Protein AF-A0A965LGC6-F1 (afdb_monomer_lite)

Sequence (140 aa):
MSWRLIFFRSAFWIVAVWPWALSAQDPSAADPKPAPGSPGATRAAVMEIFADQDFRKRALENFNIHSDLEPKLPATEKEAFTKIADLAATDVVRAYFELKAKTTADSSAVFDFTLGSIAYQLNRPNEAAKYLESATRKFP

Foldseek 3Di:
DDDDDDDDDDDDDDDDDDDDDDPPVPPPPPPDPDDPPPPPQDPVNNVVQVVDPVSVVVVVCVVPVCPVLDWDQDPVCVVVVVVLVVCCVPPLPVSLVSLVVVDDLPHALVSLQVNLVSCVVVVNNVSNVVSNVSSVVRRD

Secondary structure (DSSP, 8-state):
--------------------S-----GGGS-PPPPTTSTT--HHHHHHHHH-HHHHHHHHHHHHHGGGGS----HHHHHHHHHHHHHHTT-HHHHHHHHHHH--TTS-HHHHHHHHHHHHHTT-HHHHHHHHHHHHHH--

Structure (mmCIF, N/CA/C/O backbone):
data_AF-A0A965LGC6-F1
#
_entry.id   AF-A0A965LGC6-F1
#
loop_
_atom_site.group_PDB
_atom_site.id
_atom_site.type_symbol
_atom_site.label_atom_id
_atom_site.label_alt_id
_atom_site.label_comp_id
_atom_site.label_asym_id
_atom_site.label_entity_id
_atom_site.label_seq_id
_atom_site.pdbx_PDB_ins_code
_atom_site.Cartn_x
_atom_site.Cartn_y
_atom_site.Cartn_z
_atom_site.occupancy
_atom_site.B_iso_or_equiv
_atom_site.auth_seq_id
_atom_site.auth_comp_id
_atom_site.auth_asym_id
_atom_site.auth_atom_id
_atom_site.pdbx_PDB_model_num
ATOM 1 N N . MET A 1 1 ? 65.263 -37.786 -2.601 1.00 39.38 1 MET A N 1
ATOM 2 C CA . MET A 1 1 ? 64.200 -38.730 -2.200 1.00 39.38 1 MET A CA 1
ATOM 3 C C . MET A 1 1 ? 63.819 -39.568 -3.407 1.00 39.38 1 MET A C 1
ATOM 5 O O . MET A 1 1 ? 63.335 -39.031 -4.392 1.00 39.38 1 MET A O 1
ATOM 9 N N . SER A 1 2 ? 64.173 -40.848 -3.359 1.00 37.00 2 SER A N 1
ATOM 10 C CA . SER A 1 2 ? 63.837 -41.902 -4.327 1.00 37.00 2 SER A CA 1
ATOM 11 C C . SER A 1 2 ? 62.552 -42.597 -3.796 1.00 37.00 2 SER A C 1
ATOM 13 O O . SER A 1 2 ? 62.274 -42.455 -2.612 1.00 37.00 2 SER A O 1
ATOM 15 N N . TRP A 1 3 ? 61.636 -43.245 -4.524 1.00 26.66 3 TRP A N 1
ATOM 16 C CA . TRP A 1 3 ? 61.699 -44.144 -5.674 1.00 26.66 3 TRP A CA 1
ATOM 17 C C . TRP A 1 3 ? 60.311 -44.320 -6.332 1.00 26.66 3 TRP A C 1
ATOM 19 O O . TRP A 1 3 ? 59.286 -43.868 -5.832 1.00 26.66 3 TRP A O 1
ATOM 29 N N . ARG A 1 4 ? 60.351 -45.016 -7.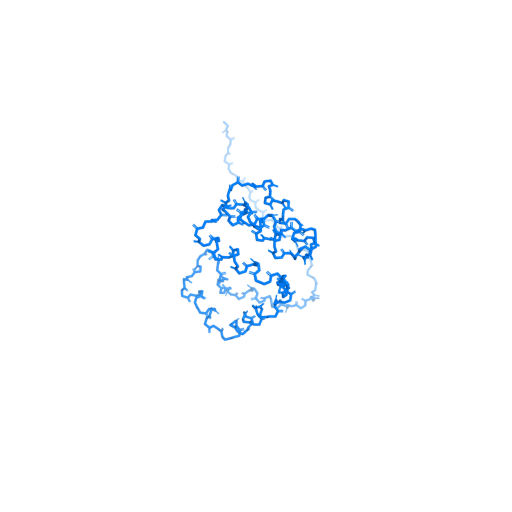471 1.00 34.09 4 ARG A N 1
ATOM 30 C CA . ARG A 1 4 ? 59.286 -45.454 -8.379 1.00 34.09 4 ARG A CA 1
ATOM 31 C C . ARG A 1 4 ? 58.245 -46.402 -7.753 1.00 34.09 4 ARG A C 1
ATOM 33 O O . ARG A 1 4 ? 58.542 -47.130 -6.812 1.00 34.09 4 ARG A O 1
ATOM 40 N N . LEU A 1 5 ? 57.078 -46.437 -8.409 1.00 37.25 5 LEU A N 1
ATOM 41 C CA . LEU A 1 5 ? 56.076 -47.515 -8.428 1.00 37.25 5 LEU A CA 1
ATOM 42 C C . LEU A 1 5 ? 56.690 -48.928 -8.433 1.00 37.25 5 LEU A C 1
ATOM 44 O O . LEU A 1 5 ? 57.691 -49.144 -9.115 1.00 37.25 5 LEU A O 1
ATOM 48 N N . ILE A 1 6 ? 55.989 -49.882 -7.804 1.00 34.84 6 ILE A N 1
ATOM 49 C CA . ILE A 1 6 ? 55.411 -5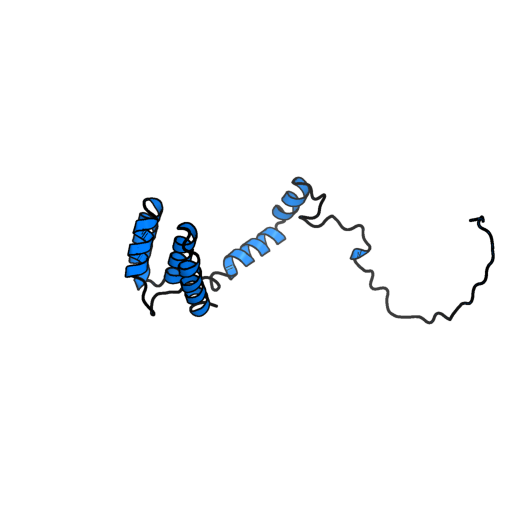1.131 -8.370 1.00 34.84 6 ILE A CA 1
ATOM 50 C C . ILE A 1 6 ? 54.926 -52.011 -7.196 1.00 34.84 6 ILE A C 1
ATOM 52 O O . ILE A 1 6 ? 55.615 -52.083 -6.190 1.00 34.84 6 ILE A O 1
ATOM 56 N N . PHE A 1 7 ? 53.748 -52.641 -7.324 1.00 30.70 7 PHE A N 1
ATOM 57 C CA . PHE A 1 7 ? 53.399 -54.056 -7.026 1.00 30.70 7 PHE A CA 1
ATOM 58 C C . PHE A 1 7 ? 51.858 -54.149 -6.871 1.00 30.70 7 PHE A C 1
ATOM 60 O O . PHE A 1 7 ? 51.291 -53.470 -6.030 1.00 30.70 7 PHE A O 1
ATOM 67 N N . PHE A 1 8 ? 51.085 -54.701 -7.815 1.00 28.06 8 PHE A N 1
ATOM 68 C CA . PHE A 1 8 ? 50.857 -56.109 -8.196 1.00 28.06 8 PHE A CA 1
ATOM 69 C C . PHE A 1 8 ? 49.872 -56.866 -7.271 1.00 28.06 8 PHE A C 1
ATOM 71 O O . PHE A 1 8 ? 50.107 -56.984 -6.076 1.00 28.06 8 PHE A O 1
ATOM 78 N N . ARG A 1 9 ? 48.865 -57.481 -7.923 1.00 34.34 9 ARG A N 1
ATOM 79 C CA . ARG A 1 9 ? 48.067 -58.679 -7.561 1.00 34.34 9 ARG A CA 1
ATOM 80 C C . ARG A 1 9 ? 46.801 -58.594 -6.685 1.00 34.34 9 ARG A C 1
ATOM 82 O O . ARG A 1 9 ? 46.853 -58.461 -5.475 1.00 34.34 9 ARG A O 1
ATOM 89 N N . SER A 1 10 ? 45.680 -58.859 -7.367 1.00 32.56 10 SER A N 1
ATOM 90 C CA . SER A 1 10 ? 44.743 -59.986 -7.167 1.00 32.56 10 SER A CA 1
ATOM 91 C C . SER A 1 10 ? 44.397 -60.442 -5.743 1.00 32.56 10 SER A C 1
ATOM 93 O O . SER A 1 10 ? 45.228 -61.057 -5.088 1.00 32.56 10 SER A O 1
ATOM 95 N N . ALA A 1 11 ? 43.111 -60.373 -5.381 1.00 35.44 11 ALA A N 1
ATOM 96 C CA . ALA A 1 11 ? 42.239 -61.552 -5.249 1.00 35.44 11 ALA A CA 1
ATOM 97 C C . ALA A 1 11 ? 40.836 -61.149 -4.760 1.00 35.44 11 ALA A C 1
ATOM 99 O O . ALA A 1 11 ? 40.675 -60.437 -3.774 1.00 35.44 11 ALA A O 1
ATOM 100 N N . PHE A 1 12 ? 39.834 -61.650 -5.478 1.00 33.62 12 PHE A N 1
ATOM 101 C CA . PHE A 1 12 ? 38.428 -61.707 -5.099 1.00 33.62 12 PHE A CA 1
ATOM 102 C C . PHE A 1 12 ? 38.234 -62.412 -3.750 1.00 33.62 12 PHE A C 1
ATOM 104 O O . PHE A 1 12 ? 38.767 -63.503 -3.569 1.00 33.62 12 PHE A O 1
ATOM 111 N N . TRP A 1 13 ? 37.349 -61.878 -2.906 1.00 32.97 13 TRP A N 1
ATOM 112 C CA . TRP A 1 13 ? 36.411 -62.705 -2.146 1.00 32.97 13 TRP A CA 1
ATOM 113 C C . TRP A 1 13 ? 35.015 -62.085 -2.195 1.00 32.97 13 TRP A C 1
ATOM 115 O O . TRP A 1 13 ? 34.793 -60.929 -1.849 1.00 32.97 13 TRP A O 1
ATOM 125 N N . ILE A 1 14 ? 34.105 -62.908 -2.705 1.00 36.38 14 ILE A N 1
ATOM 126 C CA . ILE A 1 14 ? 32.664 -62.725 -2.824 1.00 36.38 14 ILE A CA 1
ATOM 127 C C . ILE A 1 14 ? 32.052 -62.830 -1.424 1.00 36.38 14 ILE A C 1
ATOM 129 O O . ILE A 1 14 ? 32.322 -63.803 -0.721 1.00 36.38 14 ILE A O 1
ATOM 133 N N . VAL A 1 15 ? 31.162 -61.904 -1.062 1.00 41.03 15 VAL A N 1
ATOM 134 C CA . VAL A 1 15 ? 30.086 -62.205 -0.111 1.00 41.03 15 VAL A CA 1
ATOM 135 C C . VAL A 1 15 ? 28.765 -62.160 -0.866 1.00 41.03 15 VAL A C 1
ATOM 137 O O . VAL A 1 15 ? 28.390 -61.157 -1.466 1.00 41.03 15 VAL A O 1
ATOM 140 N N . ALA A 1 16 ? 28.158 -63.341 -0.857 1.00 40.19 16 ALA A N 1
ATOM 141 C CA . ALA A 1 16 ? 26.828 -63.758 -1.252 1.00 40.19 16 ALA A CA 1
ATOM 142 C C . ALA A 1 16 ? 25.789 -62.671 -1.579 1.00 40.19 16 ALA A C 1
ATOM 144 O O . ALA A 1 16 ? 25.386 -61.860 -0.750 1.00 40.19 16 ALA A O 1
ATOM 145 N N . VAL A 1 17 ? 25.263 -62.814 -2.793 1.00 46.66 17 VAL A N 1
ATOM 146 C CA . VAL A 1 17 ? 23.924 -62.410 -3.219 1.00 46.66 17 VAL A CA 1
ATOM 147 C C . VAL A 1 17 ? 22.885 -63.175 -2.398 1.00 46.66 17 VAL A C 1
ATOM 149 O O . VAL A 1 17 ? 22.977 -64.398 -2.314 1.00 46.66 17 VAL A O 1
ATOM 152 N N . TRP A 1 18 ? 21.837 -62.500 -1.926 1.00 38.09 18 TRP A N 1
ATOM 153 C CA . TRP A 1 18 ? 20.491 -63.062 -2.037 1.00 38.09 18 TRP A CA 1
ATOM 154 C C . TRP A 1 18 ? 19.432 -61.976 -2.259 1.00 38.09 18 TRP A C 1
ATOM 156 O O . TRP A 1 18 ? 19.641 -60.828 -1.872 1.00 38.09 18 TRP A O 1
ATOM 166 N N . PRO A 1 19 ? 18.368 -62.306 -3.011 1.00 50.88 19 PRO A N 1
ATOM 167 C CA . PRO A 1 19 ? 17.752 -61.393 -3.954 1.00 50.88 19 PRO A CA 1
ATOM 168 C C . PRO A 1 19 ? 16.302 -61.069 -3.553 1.00 50.88 19 PRO A C 1
ATOM 170 O O . PRO A 1 19 ? 15.763 -61.641 -2.613 1.00 50.88 19 PRO A O 1
ATOM 173 N N . TRP A 1 20 ? 15.673 -60.205 -4.352 1.00 40.84 20 TRP A N 1
ATOM 174 C CA . TRP A 1 20 ? 14.265 -59.782 -4.313 1.00 40.84 20 TRP A CA 1
ATOM 175 C C . TRP A 1 20 ? 13.978 -58.561 -3.436 1.00 40.84 20 TRP A C 1
ATOM 177 O O . TRP A 1 20 ? 13.396 -58.637 -2.362 1.00 40.84 20 TRP A O 1
ATOM 187 N N . ALA A 1 21 ? 14.229 -57.393 -4.016 1.00 42.66 21 ALA A N 1
ATOM 188 C CA . ALA A 1 21 ? 13.168 -56.403 -4.106 1.00 42.66 21 ALA A CA 1
ATOM 189 C C . ALA A 1 21 ? 13.121 -55.928 -5.559 1.00 42.66 21 ALA A C 1
ATOM 191 O O . ALA A 1 21 ? 14.162 -55.743 -6.189 1.00 42.66 21 ALA A O 1
ATOM 192 N N . LEU A 1 22 ? 11.902 -55.861 -6.086 1.00 47.00 22 LEU A N 1
ATOM 193 C CA . LEU A 1 22 ? 11.523 -55.420 -7.420 1.00 47.00 22 LEU A CA 1
ATOM 194 C C . LEU A 1 22 ? 12.482 -54.369 -7.993 1.00 47.00 22 LEU A C 1
ATOM 196 O O . LEU A 1 22 ? 12.740 -53.346 -7.361 1.00 47.00 22 LEU A O 1
ATOM 200 N N . SER A 1 23 ? 12.905 -54.574 -9.241 1.00 48.88 23 SER A N 1
ATOM 201 C CA . SER A 1 23 ? 13.278 -53.452 -10.094 1.00 48.88 23 SER A CA 1
ATOM 202 C C . SER A 1 23 ? 12.032 -52.578 -10.249 1.00 48.88 23 SER A C 1
ATOM 204 O O . SER A 1 23 ? 11.197 -52.800 -11.121 1.00 48.88 23 SER A O 1
ATOM 206 N N . ALA A 1 24 ? 11.875 -51.599 -9.361 1.00 50.19 24 ALA A N 1
ATOM 207 C CA . ALA A 1 24 ? 11.292 -50.346 -9.780 1.00 50.19 24 ALA A CA 1
ATOM 208 C C . ALA A 1 24 ? 12.268 -49.827 -10.835 1.00 50.19 24 ALA A C 1
ATOM 210 O O . ALA A 1 24 ? 13.397 -49.458 -10.513 1.00 50.19 24 ALA A O 1
ATOM 211 N N . GLN A 1 25 ? 11.892 -49.928 -12.107 1.00 47.50 25 GLN A N 1
ATOM 212 C CA . GLN A 1 25 ? 12.543 -49.141 -13.139 1.00 47.50 25 GLN A CA 1
ATOM 213 C C . GLN A 1 25 ? 12.450 -47.693 -12.678 1.00 47.50 25 GLN A C 1
ATOM 215 O O . GLN A 1 25 ? 11.364 -47.119 -12.663 1.00 47.50 25 GLN A O 1
ATOM 220 N N . ASP A 1 26 ? 13.572 -47.154 -12.212 1.00 45.53 26 ASP A N 1
ATOM 221 C CA . ASP A 1 26 ? 13.697 -45.743 -11.910 1.00 45.53 26 ASP A CA 1
ATOM 222 C C . ASP A 1 26 ? 13.461 -45.001 -13.234 1.00 45.53 26 ASP A C 1
ATOM 224 O O . ASP A 1 26 ? 14.258 -45.164 -14.165 1.00 45.53 26 ASP A O 1
ATOM 228 N N . PRO A 1 27 ? 12.366 -44.235 -13.387 1.00 52.22 27 PRO A N 1
ATOM 229 C CA . PRO A 1 27 ? 12.128 -43.475 -14.609 1.00 52.22 27 PRO A CA 1
ATOM 230 C C . PRO A 1 27 ? 13.222 -42.418 -14.850 1.00 52.22 27 PRO A C 1
ATOM 232 O O . PRO A 1 27 ? 13.307 -41.889 -15.954 1.00 52.22 27 PRO A O 1
ATOM 235 N N . SER A 1 28 ? 14.089 -42.155 -13.860 1.00 50.84 28 SER A N 1
ATOM 236 C CA . SER A 1 28 ? 15.307 -41.346 -13.985 1.00 50.84 28 SER A CA 1
ATOM 237 C C . SER A 1 28 ? 16.413 -42.009 -14.827 1.00 50.84 28 SER A C 1
ATOM 239 O O . SER A 1 28 ? 17.337 -41.335 -15.273 1.00 50.84 28 SER A O 1
ATOM 241 N N . ALA A 1 29 ? 16.340 -43.325 -15.070 1.00 45.91 29 ALA A N 1
ATOM 242 C CA . ALA A 1 29 ? 17.315 -44.052 -15.890 1.00 45.91 29 ALA A CA 1
ATOM 243 C C . ALA A 1 29 ? 17.081 -43.910 -17.408 1.00 45.91 29 ALA A C 1
ATOM 245 O O . ALA A 1 29 ? 17.912 -44.358 -18.199 1.00 45.91 29 ALA A O 1
ATOM 246 N N . ALA A 1 30 ? 15.965 -43.307 -17.830 1.00 57.59 30 ALA A N 1
ATOM 247 C CA . ALA A 1 30 ? 15.808 -42.823 -19.197 1.00 57.59 30 ALA A CA 1
ATOM 248 C C . ALA A 1 30 ? 16.523 -41.473 -19.315 1.00 57.59 30 ALA A C 1
ATOM 250 O O . ALA A 1 30 ? 16.328 -40.636 -18.438 1.00 57.59 30 ALA A O 1
ATOM 251 N N . ASP A 1 31 ? 17.319 -41.263 -20.376 1.00 50.72 31 ASP A N 1
ATOM 252 C CA . ASP A 1 31 ? 18.017 -39.994 -20.644 1.00 50.72 31 ASP A CA 1
ATOM 253 C C . ASP A 1 31 ? 17.082 -38.805 -20.353 1.00 50.72 31 ASP A C 1
ATOM 255 O O . ASP A 1 31 ? 16.116 -38.585 -21.097 1.00 50.72 31 ASP A O 1
ATOM 259 N N . PRO A 1 32 ? 17.290 -38.059 -19.251 1.00 54.84 32 PRO A N 1
ATOM 260 C CA . PRO A 1 32 ? 16.307 -37.085 -18.827 1.00 54.84 32 PRO A CA 1
ATOM 261 C C . PRO A 1 32 ? 16.331 -35.924 -19.817 1.00 54.84 32 PRO A C 1
ATOM 263 O O . PRO A 1 32 ? 17.354 -35.256 -19.989 1.00 54.84 32 PRO A O 1
ATOM 266 N N . LYS A 1 33 ? 15.185 -35.653 -20.462 1.00 59.12 33 LYS A N 1
ATOM 267 C CA . LYS A 1 33 ? 14.965 -34.378 -21.162 1.00 59.12 33 LYS A CA 1
ATOM 268 C C . LYS A 1 33 ? 15.340 -33.268 -20.166 1.00 59.12 33 LYS A C 1
ATOM 270 O O . LYS A 1 33 ? 14.793 -33.278 -19.059 1.00 59.12 33 LYS A O 1
ATOM 275 N N . PRO A 1 34 ? 16.270 -32.351 -20.505 1.00 57.28 34 PRO A N 1
ATOM 276 C CA . PRO A 1 34 ? 16.738 -31.344 -19.564 1.00 57.28 34 PRO A CA 1
ATOM 277 C C . PRO A 1 34 ? 15.553 -30.595 -18.970 1.00 57.28 34 PRO A C 1
ATOM 279 O O . PRO A 1 34 ? 14.667 -30.150 -19.708 1.00 57.28 34 PRO A O 1
ATOM 282 N N . ALA A 1 35 ? 15.529 -30.467 -17.644 1.00 58.84 35 ALA A N 1
ATOM 283 C CA . ALA A 1 35 ? 14.473 -29.723 -16.986 1.00 58.84 35 ALA A CA 1
ATOM 284 C C . ALA A 1 35 ? 14.495 -28.262 -17.482 1.00 58.84 35 ALA A C 1
ATOM 286 O O . ALA A 1 35 ? 15.575 -27.680 -17.662 1.00 58.84 35 ALA A O 1
ATOM 287 N N . PRO A 1 36 ? 13.327 -27.642 -17.723 1.00 58.22 36 PRO A N 1
ATOM 288 C CA . PRO A 1 36 ? 13.267 -26.212 -18.010 1.00 58.22 36 PRO A CA 1
ATOM 2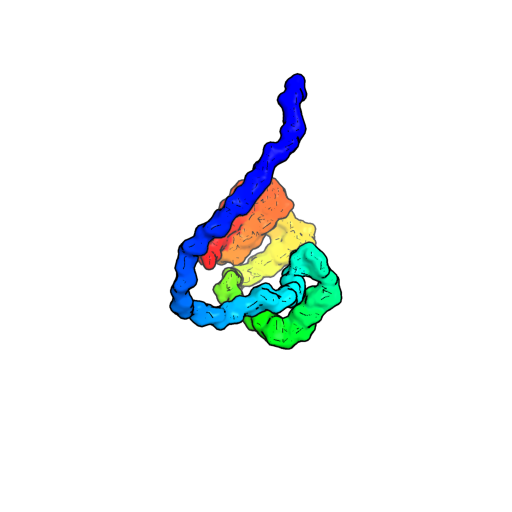89 C C . PRO A 1 36 ? 13.995 -25.415 -16.922 1.00 58.22 36 PRO A C 1
ATOM 291 O O . PRO A 1 36 ? 13.643 -25.489 -15.748 1.00 58.22 36 PRO A O 1
ATOM 294 N N . GLY A 1 37 ? 15.022 -24.659 -17.325 1.00 62.09 37 GLY A N 1
ATOM 295 C CA . GLY A 1 37 ? 15.847 -23.844 -16.427 1.00 62.09 37 GLY A CA 1
ATOM 296 C C . GLY A 1 37 ? 17.202 -24.447 -16.032 1.00 62.09 37 GLY A C 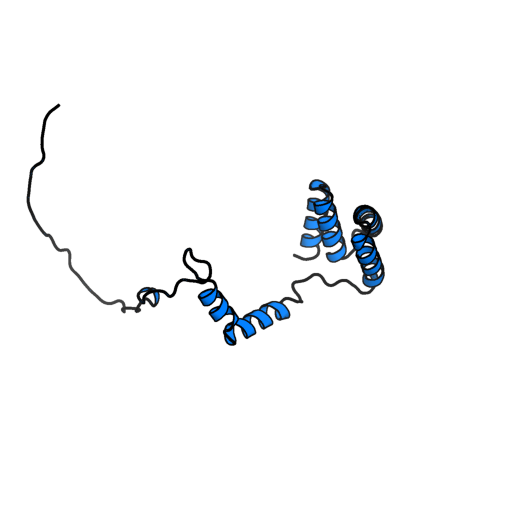1
ATOM 297 O O . GLY A 1 37 ? 17.988 -23.759 -15.386 1.00 62.09 37 GLY A O 1
ATOM 298 N N . SER A 1 38 ? 17.532 -25.679 -16.436 1.00 60.94 38 SER A N 1
ATOM 299 C CA . SER A 1 38 ? 18.892 -26.213 -16.269 1.00 60.94 38 SER A CA 1
ATOM 300 C C . SER A 1 38 ? 19.901 -25.506 -17.190 1.00 60.94 38 SER A C 1
ATOM 302 O O . SER A 1 38 ? 19.524 -25.069 -18.285 1.00 60.94 38 SER A O 1
ATOM 304 N N . PRO A 1 39 ? 21.195 -25.429 -16.814 1.00 57.81 39 PRO A N 1
ATOM 305 C CA . PRO A 1 39 ? 22.251 -25.021 -17.737 1.00 57.81 39 PRO A CA 1
ATOM 306 C C . PRO A 1 39 ? 22.189 -25.892 -19.004 1.00 57.81 39 PRO A C 1
ATOM 308 O O . PRO A 1 39 ? 22.427 -27.094 -18.939 1.00 57.81 39 PRO A O 1
ATOM 311 N N . GLY A 1 40 ? 21.795 -25.302 -20.139 1.00 65.38 40 GLY A N 1
ATOM 312 C CA . GLY A 1 40 ? 21.579 -26.014 -21.409 1.00 65.38 40 GLY A CA 1
ATOM 313 C C . GLY A 1 40 ? 20.135 -26.030 -21.934 1.00 65.38 40 GLY A C 1
ATOM 314 O O . GLY A 1 40 ? 19.920 -26.442 -23.073 1.00 65.38 40 GLY A O 1
ATOM 315 N N . ALA A 1 41 ? 19.143 -25.547 -21.177 1.00 71.81 41 ALA A N 1
ATOM 316 C CA . ALA A 1 41 ? 17.784 -25.385 -21.692 1.00 71.81 41 ALA A CA 1
ATOM 317 C C . ALA A 1 41 ? 17.740 -24.288 -22.772 1.00 71.81 41 ALA A C 1
ATOM 319 O O . ALA A 1 41 ? 18.033 -23.118 -22.515 1.00 71.81 41 ALA A O 1
ATOM 320 N N . THR A 1 42 ? 17.366 -24.654 -23.998 1.00 81.81 42 THR A N 1
ATOM 321 C CA . THR A 1 42 ? 17.196 -23.680 -25.081 1.00 81.81 42 THR A CA 1
ATOM 322 C C . THR A 1 42 ? 15.871 -22.940 -24.924 1.00 81.81 42 THR A C 1
ATOM 324 O O . THR A 1 42 ? 14.888 -23.481 -24.412 1.00 81.81 42 THR A O 1
ATOM 327 N N . ARG A 1 43 ? 15.800 -21.705 -25.433 1.00 81.56 43 ARG A N 1
ATOM 328 C CA . ARG A 1 43 ? 14.543 -20.939 -25.470 1.00 81.56 43 ARG A CA 1
ATOM 329 C C . ARG A 1 43 ? 13.410 -21.734 -26.127 1.00 81.56 43 ARG A C 1
ATOM 331 O O . ARG A 1 43 ? 12.288 -21.685 -25.644 1.00 81.56 43 ARG A O 1
ATOM 338 N N . ALA A 1 44 ? 13.702 -22.474 -27.198 1.00 83.19 44 ALA A N 1
ATOM 339 C CA . ALA A 1 44 ? 12.715 -23.298 -27.891 1.00 83.19 44 ALA A CA 1
ATOM 340 C C . ALA A 1 44 ? 12.132 -24.394 -26.982 1.00 83.19 44 ALA A C 1
ATOM 342 O O . ALA A 1 44 ? 10.916 -24.547 -26.930 1.00 83.19 44 ALA A O 1
ATOM 343 N N . ALA A 1 45 ? 12.979 -25.084 -26.210 1.00 83.44 45 ALA A N 1
ATOM 344 C CA . ALA A 1 45 ? 12.541 -26.110 -25.264 1.00 83.44 45 ALA A CA 1
ATOM 345 C C . ALA A 1 45 ? 11.670 -25.532 -24.136 1.00 83.44 45 ALA A C 1
ATOM 347 O O . ALA A 1 45 ? 10.679 -26.140 -23.744 1.00 83.44 45 ALA A O 1
ATOM 348 N N . VAL A 1 46 ? 11.994 -24.332 -23.644 1.00 82.62 46 VAL A N 1
ATOM 349 C CA . VAL A 1 46 ? 11.155 -23.632 -22.658 1.00 82.62 46 VAL A CA 1
ATOM 350 C C . VAL A 1 46 ? 9.799 -23.260 -23.267 1.00 82.62 46 VAL A C 1
ATOM 352 O O . VAL A 1 46 ? 8.766 -23.507 -22.653 1.00 82.62 46 VAL A O 1
ATOM 355 N N . MET A 1 47 ? 9.777 -22.719 -24.490 1.00 85.44 47 MET A N 1
ATOM 356 C CA . MET A 1 47 ? 8.529 -22.348 -25.171 1.00 85.44 47 MET A CA 1
ATOM 357 C C . MET A 1 47 ? 7.613 -23.549 -25.436 1.00 85.44 47 MET A C 1
ATOM 359 O O . MET A 1 47 ? 6.398 -23.388 -25.385 1.00 85.44 47 MET A O 1
ATOM 363 N N . GLU A 1 48 ? 8.169 -24.739 -25.680 1.00 88.81 48 GLU A N 1
ATOM 364 C CA . GLU A 1 48 ? 7.396 -25.978 -25.843 1.00 88.81 48 GLU A CA 1
ATOM 365 C C . GLU A 1 48 ? 6.582 -26.309 -24.580 1.00 88.81 48 GLU A C 1
ATOM 367 O O . GLU A 1 48 ? 5.409 -26.657 -24.672 1.00 88.81 48 GLU A O 1
ATOM 372 N N . ILE A 1 49 ? 7.158 -26.101 -23.394 1.00 85.50 49 ILE A N 1
ATOM 373 C CA . ILE A 1 49 ? 6.472 -26.324 -22.111 1.00 85.50 49 ILE A CA 1
ATOM 374 C C . ILE A 1 49 ? 5.370 -25.290 -21.882 1.00 85.50 49 ILE A C 1
ATOM 376 O O . ILE A 1 49 ? 4.284 -25.636 -21.433 1.00 85.50 49 ILE A O 1
ATOM 380 N N . PHE A 1 50 ? 5.608 -24.023 -22.230 1.00 84.12 50 PHE A N 1
ATOM 381 C CA . PHE A 1 50 ? 4.568 -22.992 -22.145 1.00 84.12 50 PHE A CA 1
ATOM 382 C C . PHE A 1 50 ? 3.461 -23.160 -23.202 1.00 84.12 50 PHE A C 1
ATOM 384 O O . PHE A 1 50 ? 2.370 -22.614 -23.025 1.00 84.12 50 PHE A O 1
ATOM 391 N N . ALA A 1 51 ? 3.717 -23.893 -24.291 1.00 88.62 51 ALA A N 1
ATOM 392 C CA . ALA A 1 51 ? 2.721 -24.222 -25.310 1.00 88.62 51 ALA A CA 1
ATOM 393 C C . ALA A 1 51 ? 1.830 -25.417 -24.920 1.00 88.62 51 ALA A C 1
ATOM 395 O O . ALA A 1 51 ? 0.717 -25.535 -25.448 1.00 88.62 51 ALA A O 1
ATOM 396 N N . ASP A 1 52 ? 2.290 -26.263 -23.991 1.00 93.50 52 ASP A N 1
ATOM 397 C CA . ASP A 1 52 ? 1.553 -27.418 -23.481 1.00 93.50 52 ASP A CA 1
ATOM 398 C C . ASP A 1 52 ? 0.216 -27.002 -22.843 1.00 93.50 52 ASP A C 1
ATOM 400 O O . ASP A 1 52 ? 0.142 -26.106 -21.996 1.00 93.50 52 ASP A O 1
ATOM 404 N N . GLN A 1 53 ? -0.872 -27.640 -23.277 1.00 92.62 53 GLN A N 1
ATOM 405 C CA . GLN A 1 53 ? -2.226 -27.258 -22.863 1.00 92.62 53 GLN A CA 1
ATOM 406 C C . GLN A 1 53 ? -2.500 -27.613 -21.401 1.00 92.62 53 GLN A C 1
ATOM 408 O O . GLN A 1 53 ? -3.140 -26.829 -20.698 1.00 92.62 53 GLN A O 1
ATOM 413 N N . ASP A 1 54 ? -1.978 -28.743 -20.924 1.00 89.31 54 ASP A N 1
ATOM 414 C CA . ASP A 1 54 ? -2.146 -29.169 -19.535 1.00 89.31 54 ASP A CA 1
ATOM 415 C C . ASP A 1 54 ? -1.360 -28.266 -18.582 1.00 89.31 54 ASP A C 1
ATOM 417 O O . ASP A 1 54 ? -1.874 -27.865 -17.535 1.00 89.31 54 ASP A O 1
ATOM 421 N N . PHE A 1 55 ? -0.136 -27.881 -18.952 1.00 88.12 55 PHE A N 1
ATOM 422 C CA . PHE A 1 55 ? 0.642 -26.876 -18.237 1.00 88.12 55 PHE A CA 1
ATOM 423 C C . PHE A 1 55 ? -0.103 -25.544 -18.170 1.00 88.12 55 PHE A C 1
ATOM 425 O O . PHE A 1 55 ? -0.254 -24.995 -17.082 1.00 88.12 55 PHE A O 1
ATOM 432 N N . ARG A 1 56 ? -0.625 -25.041 -19.295 1.00 85.69 56 ARG A N 1
ATOM 433 C CA . ARG A 1 56 ? -1.393 -23.786 -19.325 1.00 85.69 56 ARG A CA 1
ATOM 434 C C . ARG A 1 56 ? -2.653 -23.856 -18.473 1.00 85.69 56 ARG A C 1
ATOM 436 O O . ARG A 1 56 ? -2.949 -22.889 -17.779 1.00 85.69 56 ARG A O 1
ATOM 443 N N . LYS A 1 57 ? -3.375 -24.978 -18.505 1.00 85.81 57 LYS A N 1
ATOM 444 C CA . LYS A 1 57 ? -4.568 -25.194 -17.683 1.00 85.81 57 LYS A CA 1
ATOM 445 C C . LYS A 1 57 ? -4.219 -25.173 -16.196 1.00 85.81 57 LYS A C 1
ATOM 447 O O . LYS A 1 57 ? -4.797 -24.373 -15.473 1.00 85.81 57 LYS A O 1
ATOM 452 N N . ARG A 1 58 ? -3.222 -25.952 -15.762 1.00 82.94 58 ARG A N 1
ATOM 453 C CA . ARG A 1 58 ? -2.750 -25.947 -14.365 1.00 82.94 58 ARG A CA 1
ATOM 454 C C . ARG A 1 58 ? -2.202 -24.588 -13.942 1.00 82.94 58 ARG A C 1
ATOM 456 O O . ARG A 1 58 ? -2.423 -24.170 -12.814 1.00 82.94 58 ARG A O 1
ATOM 463 N N . ALA A 1 59 ? -1.497 -23.892 -14.832 1.00 82.62 59 ALA A N 1
ATOM 464 C CA . ALA A 1 59 ? -0.998 -22.550 -14.567 1.00 82.62 59 ALA A CA 1
ATOM 465 C C . ALA A 1 59 ? -2.161 -21.570 -14.358 1.00 82.62 59 ALA A C 1
ATOM 467 O O . ALA A 1 59 ? -2.185 -20.882 -13.346 1.00 82.62 59 ALA A O 1
ATOM 468 N N . LEU A 1 60 ? -3.148 -21.545 -15.261 1.00 78.38 60 LEU A N 1
ATOM 469 C CA . LEU A 1 60 ? -4.351 -20.712 -15.139 1.00 78.38 60 LEU A CA 1
ATOM 470 C C . LEU A 1 60 ? -5.170 -21.053 -13.889 1.00 78.38 60 LEU A C 1
ATOM 472 O O . LEU A 1 60 ? -5.616 -20.149 -13.191 1.00 78.38 60 LEU A O 1
ATOM 476 N N . GLU A 1 61 ? -5.336 -22.340 -13.583 1.00 75.69 61 GLU A N 1
ATOM 477 C CA . GLU A 1 61 ? -5.967 -22.809 -12.348 1.00 75.69 61 GLU A CA 1
ATOM 478 C C . GLU A 1 61 ? -5.197 -22.302 -11.125 1.00 75.69 61 GLU A C 1
ATOM 480 O O . GLU A 1 61 ? -5.794 -21.710 -10.235 1.00 75.69 61 GLU A O 1
ATOM 485 N N . ASN A 1 62 ? -3.870 -22.425 -11.104 1.00 69.62 62 ASN A N 1
ATOM 486 C CA . ASN A 1 62 ? -3.048 -21.932 -10.003 1.00 69.62 62 ASN A CA 1
ATOM 487 C C . ASN A 1 62 ? -3.092 -20.397 -9.872 1.00 69.62 62 ASN A C 1
ATOM 489 O O . ASN A 1 62 ? -3.108 -19.890 -8.759 1.00 69.62 62 ASN A O 1
ATOM 493 N N . PHE A 1 63 ? -3.157 -19.638 -10.969 1.00 66.56 63 PHE A N 1
ATOM 494 C CA . PHE A 1 63 ? -3.291 -18.176 -10.901 1.00 66.56 63 PHE A CA 1
ATOM 495 C C . PHE A 1 63 ? -4.685 -17.715 -10.443 1.00 66.56 63 PHE A C 1
ATOM 497 O O . PHE A 1 63 ? -4.784 -16.682 -9.790 1.00 66.56 63 PHE A O 1
ATOM 504 N N . ASN A 1 64 ? -5.752 -18.467 -10.743 1.00 58.22 64 ASN A N 1
ATOM 505 C CA . ASN A 1 64 ? -7.123 -18.087 -10.377 1.00 58.22 64 ASN A CA 1
ATOM 506 C C . ASN A 1 64 ? -7.593 -18.636 -9.021 1.00 58.22 64 ASN A C 1
ATOM 508 O O . ASN A 1 64 ? -8.419 -18.001 -8.373 1.00 58.22 64 ASN A O 1
ATOM 512 N N . ILE A 1 65 ? -7.119 -19.810 -8.592 1.00 57.03 65 ILE A N 1
ATOM 513 C CA . ILE A 1 65 ? -7.576 -20.463 -7.348 1.00 57.03 65 ILE A CA 1
ATOM 514 C C . ILE A 1 65 ? -7.045 -19.732 -6.106 1.00 57.03 65 ILE A C 1
ATOM 516 O O . ILE A 1 65 ? -7.681 -19.752 -5.055 1.00 57.03 65 ILE A O 1
ATOM 520 N N . HIS A 1 66 ? -5.934 -19.008 -6.233 1.00 58.78 66 HIS A N 1
ATOM 521 C CA . HIS A 1 66 ? -5.308 -18.301 -5.117 1.00 58.78 66 HIS A CA 1
ATOM 522 C C . HIS A 1 66 ? -5.806 -16.864 -4.925 1.00 58.78 66 HIS A C 1
ATOM 524 O O . HIS A 1 66 ? -5.196 -16.117 -4.171 1.00 58.78 66 HIS A O 1
ATOM 530 N N . SER A 1 67 ? -6.935 -16.458 -5.523 1.00 60.03 67 SER A N 1
ATOM 531 C CA . SER A 1 67 ? -7.522 -15.130 -5.248 1.00 60.03 67 SER A CA 1
ATOM 532 C C . SER A 1 67 ? -7.955 -14.945 -3.785 1.00 60.03 67 SER A C 1
ATOM 534 O O . SER A 1 67 ? -8.168 -13.823 -3.332 1.00 60.03 67 SER A O 1
ATOM 536 N N . ASP A 1 68 ? -8.119 -16.048 -3.047 1.00 64.75 68 ASP A N 1
ATOM 537 C CA . ASP A 1 68 ? -8.341 -16.034 -1.597 1.00 64.75 68 ASP A CA 1
ATOM 538 C C . ASP A 1 68 ? -7.037 -15.938 -0.788 1.00 64.75 68 ASP A C 1
ATOM 540 O O . ASP A 1 68 ? -7.103 -15.697 0.413 1.00 64.75 68 ASP A O 1
ATOM 544 N N . LEU A 1 69 ? -5.873 -16.089 -1.434 1.00 73.31 69 LEU A N 1
ATOM 545 C CA . LEU A 1 69 ? -4.540 -15.875 -0.856 1.00 73.31 69 LEU A CA 1
ATOM 546 C C . LEU A 1 69 ? -4.048 -14.431 -1.030 1.00 73.31 69 LEU A C 1
ATOM 548 O O . LEU A 1 69 ? -2.892 -14.137 -0.734 1.00 73.31 69 LEU A O 1
ATOM 552 N N . GLU A 1 70 ? -4.902 -13.526 -1.506 1.00 75.31 70 GLU A N 1
ATOM 553 C CA . GLU A 1 70 ? -4.607 -12.099 -1.551 1.00 75.31 70 GLU A CA 1
ATOM 554 C C . GLU A 1 70 ? -5.520 -11.331 -0.584 1.00 75.31 70 GLU A C 1
ATOM 556 O O . GLU A 1 70 ? -6.730 -11.593 -0.516 1.00 75.31 70 GLU A O 1
ATOM 561 N N . PRO A 1 71 ? -4.986 -10.343 0.156 1.00 83.75 71 PRO A N 1
ATOM 562 C CA . PRO A 1 71 ? -5.811 -9.490 0.991 1.00 83.75 71 PRO A CA 1
ATOM 563 C C . PRO A 1 71 ? -6.774 -8.677 0.119 1.00 83.75 71 PRO A C 1
ATOM 565 O O . PRO A 1 71 ? -6.376 -7.927 -0.772 1.00 83.75 71 PRO A O 1
ATOM 568 N N . LYS A 1 72 ? -8.074 -8.806 0.394 1.00 88.75 72 LYS A N 1
ATOM 569 C CA . LYS A 1 72 ? -9.121 -8.085 -0.340 1.00 88.75 72 LYS A CA 1
ATOM 570 C C . LYS A 1 72 ? -9.247 -6.661 0.192 1.00 88.75 72 LYS A C 1
ATOM 572 O O . LYS A 1 72 ? -9.367 -6.450 1.397 1.00 88.75 72 LYS A O 1
ATOM 577 N N . LEU A 1 73 ? -9.292 -5.688 -0.716 1.00 89.75 73 LEU A N 1
ATOM 578 C CA . LEU A 1 73 ? -9.539 -4.292 -0.363 1.00 89.75 73 LEU A CA 1
ATOM 579 C C . LEU A 1 73 ? -11.028 -4.092 -0.003 1.00 89.75 73 LEU A C 1
ATOM 581 O O . LEU A 1 73 ? -11.893 -4.247 -0.881 1.00 89.75 73 LEU A O 1
ATOM 585 N N . PRO A 1 74 ? -11.362 -3.752 1.257 1.00 92.69 74 PRO A N 1
ATOM 586 C CA . PRO A 1 74 ? -12.745 -3.578 1.678 1.00 92.69 74 PRO A CA 1
ATOM 587 C C . PRO A 1 74 ? -13.388 -2.380 0.975 1.00 92.69 74 PRO A C 1
ATOM 589 O O . PRO A 1 74 ? -12.730 -1.401 0.623 1.00 92.69 74 PRO A O 1
ATOM 592 N N . ALA A 1 75 ? -14.709 -2.437 0.780 1.00 93.50 75 ALA A N 1
ATOM 593 C CA . ALA A 1 75 ? -15.447 -1.397 0.058 1.00 93.50 75 ALA A CA 1
ATOM 594 C C . ALA A 1 75 ? -15.288 0.000 0.682 1.00 93.50 75 ALA A C 1
ATOM 596 O O . ALA A 1 75 ? -15.246 0.988 -0.045 1.00 93.50 75 ALA A O 1
ATOM 597 N N . THR A 1 76 ? -15.141 0.065 2.006 1.00 93.38 76 THR A N 1
ATOM 598 C CA . THR A 1 76 ? -14.902 1.293 2.778 1.00 93.38 76 THR A CA 1
ATOM 599 C C . THR A 1 76 ? -13.570 1.965 2.449 1.00 93.38 76 THR A C 1
ATOM 601 O O . THR A 1 76 ? -13.443 3.175 2.608 1.00 93.38 76 THR A O 1
ATOM 604 N N . GLU A 1 77 ? -12.586 1.207 1.968 1.00 95.06 77 GLU A N 1
ATOM 605 C CA . GLU A 1 77 ? -11.248 1.709 1.650 1.00 95.06 77 GLU A CA 1
ATOM 606 C C . GLU A 1 77 ? -11.030 1.930 0.152 1.00 95.06 77 GLU A C 1
ATOM 608 O O . GLU A 1 77 ? -10.089 2.630 -0.221 1.00 95.06 77 GLU A O 1
ATOM 613 N N . LYS A 1 78 ? -11.903 1.392 -0.713 1.00 93.81 78 LYS A N 1
ATOM 614 C CA . LYS A 1 78 ? -11.759 1.465 -2.178 1.00 93.81 78 LYS A CA 1
ATOM 615 C C . LYS A 1 78 ? -11.540 2.883 -2.688 1.00 93.81 78 LYS A C 1
ATOM 617 O O . LYS A 1 78 ? -10.576 3.121 -3.403 1.00 93.81 78 LYS A O 1
ATOM 622 N N . GLU A 1 79 ? -12.396 3.825 -2.297 1.00 95.19 79 GLU A N 1
ATOM 623 C CA . GLU A 1 79 ? -12.295 5.207 -2.782 1.00 95.19 79 GLU A CA 1
ATOM 624 C C . GLU A 1 79 ? -10.981 5.870 -2.347 1.00 95.19 79 GLU A C 1
ATOM 626 O O . GLU A 1 79 ? -10.321 6.547 -3.136 1.00 95.19 79 GLU A O 1
ATOM 631 N N . ALA A 1 80 ? -10.580 5.662 -1.090 1.00 94.12 80 ALA A N 1
ATOM 632 C CA . ALA A 1 80 ? -9.327 6.192 -0.573 1.00 94.12 80 ALA A CA 1
ATOM 633 C C . ALA A 1 80 ? -8.126 5.575 -1.299 1.00 94.12 80 ALA A C 1
ATOM 635 O O . ALA A 1 80 ? -7.217 6.301 -1.692 1.00 94.12 80 ALA A O 1
ATOM 636 N N . PHE A 1 81 ? -8.148 4.263 -1.526 1.00 94.19 81 PHE A N 1
ATOM 637 C CA . PHE A 1 81 ? -7.079 3.554 -2.214 1.00 94.19 81 PHE A CA 1
ATOM 638 C C . PHE A 1 81 ? -6.927 3.991 -3.671 1.00 94.19 81 PHE A C 1
ATOM 640 O O . PHE A 1 81 ? -5.809 4.228 -4.111 1.00 94.19 81 PHE A O 1
ATOM 647 N N . THR A 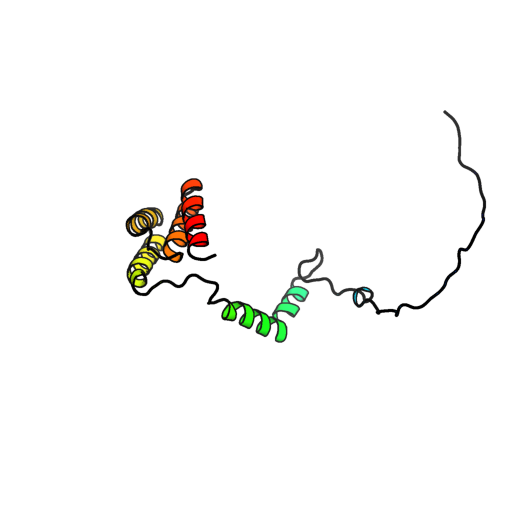1 82 ? -8.032 4.162 -4.407 1.00 94.50 82 THR A N 1
ATOM 648 C CA . THR A 1 82 ? -7.993 4.658 -5.791 1.00 94.50 82 THR A CA 1
ATOM 649 C C . THR A 1 82 ? -7.314 6.023 -5.866 1.00 94.50 82 THR A C 1
ATOM 651 O O . THR A 1 82 ? -6.396 6.199 -6.660 1.00 94.50 82 THR A O 1
ATOM 654 N N . LYS A 1 83 ? -7.664 6.956 -4.968 1.00 94.88 83 LYS A N 1
ATOM 655 C CA . LYS A 1 83 ? -7.012 8.277 -4.907 1.00 94.88 83 LYS A CA 1
ATOM 656 C C . LYS A 1 83 ? -5.515 8.176 -4.606 1.00 94.88 83 LYS A C 1
ATOM 658 O O . LYS A 1 83 ? -4.728 8.928 -5.173 1.00 94.88 83 LYS A O 1
ATOM 663 N N . ILE A 1 84 ? -5.116 7.255 -3.726 1.00 95.50 84 ILE A N 1
ATOM 664 C CA . ILE A 1 84 ? -3.701 7.004 -3.429 1.00 95.50 84 ILE A CA 1
ATOM 665 C C . ILE A 1 84 ? -2.974 6.415 -4.640 1.00 95.50 84 ILE A C 1
ATOM 667 O O . ILE A 1 84 ? -1.853 6.831 -4.909 1.00 95.50 84 ILE A O 1
ATOM 671 N N . ALA A 1 85 ? -3.588 5.489 -5.378 1.00 90.38 85 ALA A N 1
ATOM 672 C CA . ALA A 1 85 ? -2.995 4.897 -6.575 1.00 90.38 85 ALA A CA 1
ATOM 673 C C . ALA A 1 85 ? -2.773 5.948 -7.676 1.00 90.38 85 ALA A C 1
ATOM 675 O O . ALA A 1 85 ? -1.674 6.033 -8.227 1.00 90.38 85 ALA A O 1
ATOM 676 N N . ASP A 1 86 ? -3.772 6.800 -7.925 1.00 93.50 86 ASP A N 1
ATOM 677 C CA . ASP A 1 86 ? -3.665 7.911 -8.878 1.00 93.50 86 ASP A CA 1
ATOM 678 C C . ASP A 1 86 ? -2.565 8.898 -8.463 1.00 93.50 86 ASP A C 1
ATOM 680 O O . ASP A 1 86 ? -1.762 9.351 -9.283 1.00 93.50 86 ASP A O 1
ATOM 684 N N . LEU A 1 87 ? -2.484 9.204 -7.164 1.00 94.06 87 LEU A N 1
ATOM 685 C CA . LEU A 1 87 ? -1.447 10.076 -6.626 1.00 94.06 87 LEU A CA 1
ATOM 686 C C . LEU A 1 87 ? -0.058 9.438 -6.740 1.00 94.06 87 LEU A C 1
ATOM 688 O O . LEU A 1 87 ? 0.876 10.106 -7.167 1.00 94.06 87 LEU A O 1
ATOM 692 N N . ALA A 1 88 ? 0.089 8.150 -6.429 1.00 90.50 88 ALA A N 1
ATOM 693 C CA . ALA A 1 88 ? 1.368 7.444 -6.487 1.00 90.50 88 ALA A CA 1
ATOM 694 C C . ALA A 1 88 ? 1.948 7.380 -7.907 1.00 90.50 88 ALA A C 1
ATOM 696 O O . ALA A 1 88 ? 3.168 7.361 -8.063 1.00 90.50 88 ALA A O 1
ATOM 697 N N . ALA A 1 89 ? 1.094 7.401 -8.936 1.00 90.88 89 ALA A N 1
ATOM 698 C CA . ALA A 1 89 ? 1.518 7.447 -10.333 1.00 90.88 89 ALA A CA 1
ATOM 699 C C . ALA A 1 89 ? 2.232 8.757 -10.718 1.00 90.88 89 ALA A C 1
ATOM 701 O O . ALA A 1 89 ? 2.966 8.786 -11.705 1.00 90.88 89 ALA A O 1
ATOM 702 N N . THR A 1 90 ? 2.023 9.839 -9.961 1.00 94.50 90 THR A N 1
ATOM 703 C CA . THR A 1 90 ? 2.568 11.175 -10.267 1.00 94.50 90 THR A CA 1
ATOM 704 C C . THR A 1 90 ? 3.498 11.709 -9.179 1.00 94.50 90 THR A C 1
ATOM 706 O O . THR A 1 90 ? 4.486 12.369 -9.489 1.00 94.50 90 THR A O 1
ATOM 709 N N . ASP A 1 91 ? 3.215 11.399 -7.915 1.00 97.00 91 ASP A N 1
ATOM 710 C CA . ASP A 1 91 ? 3.962 11.833 -6.740 1.00 97.00 91 ASP A CA 1
ATOM 711 C C . ASP A 1 91 ? 3.890 10.769 -5.631 1.00 97.00 91 ASP A C 1
ATOM 713 O O . ASP A 1 91 ? 3.050 10.787 -4.724 1.00 97.00 91 ASP A O 1
ATOM 717 N N . VAL A 1 92 ? 4.822 9.821 -5.702 1.00 94.75 92 VAL A N 1
ATOM 718 C CA . VAL A 1 92 ? 4.939 8.715 -4.743 1.00 94.75 92 VAL A CA 1
ATOM 719 C C . VAL A 1 92 ? 5.266 9.187 -3.318 1.00 94.75 92 VAL A C 1
ATOM 721 O O . VAL A 1 92 ? 4.852 8.555 -2.345 1.00 94.75 92 VAL A O 1
ATOM 724 N N . VAL A 1 93 ? 5.960 10.322 -3.161 1.00 97.75 93 VAL A N 1
ATOM 725 C CA . VAL A 1 93 ? 6.296 10.874 -1.838 1.00 97.75 93 VAL A CA 1
ATOM 726 C C . VAL A 1 93 ? 5.043 11.425 -1.174 1.00 97.75 93 VAL A C 1
ATOM 728 O O . VAL A 1 93 ? 4.794 11.158 0.002 1.00 97.75 93 VAL A O 1
ATOM 731 N N . ARG A 1 94 ? 4.216 12.164 -1.914 1.00 97.81 94 ARG A N 1
ATOM 732 C CA . ARG A 1 94 ? 2.950 12.662 -1.381 1.00 97.81 94 ARG A CA 1
ATOM 733 C C . ARG A 1 94 ? 1.964 11.524 -1.124 1.00 97.81 94 ARG A C 1
ATOM 735 O O . ARG A 1 94 ? 1.329 11.516 -0.070 1.00 97.81 94 ARG A O 1
ATOM 742 N N . ALA A 1 95 ? 1.896 10.537 -2.019 1.00 97.19 95 ALA A N 1
ATOM 743 C CA . ALA A 1 95 ? 1.090 9.333 -1.816 1.00 97.19 95 ALA A CA 1
ATOM 744 C C . ALA A 1 95 ? 1.463 8.602 -0.520 1.00 97.19 95 ALA A C 1
ATOM 746 O O . ALA A 1 95 ? 0.573 8.203 0.228 1.00 97.19 95 ALA A O 1
ATOM 747 N N . TYR A 1 96 ? 2.761 8.500 -0.206 1.00 98.00 96 TYR A N 1
ATOM 748 C CA . TYR A 1 96 ? 3.235 7.929 1.054 1.00 98.00 96 TYR A CA 1
ATOM 749 C C . TYR A 1 96 ? 2.625 8.626 2.274 1.00 98.00 96 TYR A C 1
ATOM 751 O O . TYR A 1 96 ? 2.060 7.969 3.147 1.00 98.00 96 TYR A O 1
ATOM 759 N N . PHE A 1 97 ? 2.719 9.957 2.343 1.00 98.06 97 PHE A N 1
ATOM 760 C CA . PHE A 1 97 ? 2.215 10.706 3.495 1.00 98.06 97 PHE A CA 1
ATOM 761 C C . PHE A 1 97 ? 0.686 10.694 3.582 1.00 98.06 97 PHE A C 1
ATOM 763 O O . PHE A 1 97 ? 0.151 10.563 4.684 1.00 98.06 97 PHE A O 1
ATOM 770 N N . GLU A 1 98 ? -0.022 10.777 2.451 1.00 97.81 98 GLU A N 1
ATOM 771 C CA . GLU A 1 98 ? -1.485 10.688 2.443 1.00 97.81 98 GLU A CA 1
ATOM 772 C C . GLU A 1 98 ? -1.979 9.293 2.853 1.00 97.81 98 GLU A C 1
ATOM 774 O O . GLU A 1 98 ? -2.901 9.188 3.665 1.00 97.81 98 GLU A O 1
ATOM 779 N N . LEU A 1 99 ? -1.345 8.222 2.365 1.00 97.50 99 LEU A N 1
ATOM 780 C CA . LEU A 1 99 ? -1.676 6.855 2.771 1.00 97.50 99 LEU A CA 1
ATOM 781 C C . LEU A 1 99 ? -1.354 6.632 4.251 1.00 97.50 99 LEU A C 1
ATOM 783 O O . LEU A 1 99 ? -2.188 6.105 4.987 1.00 97.50 99 LEU A O 1
ATOM 787 N N . LYS A 1 100 ? -0.190 7.095 4.721 1.00 97.69 100 LYS A N 1
ATOM 788 C CA . LYS A 1 100 ? 0.213 7.002 6.132 1.00 97.69 100 LYS A CA 1
ATOM 789 C C . LYS A 1 100 ? -0.777 7.699 7.063 1.00 97.69 100 LYS A C 1
ATOM 791 O O . LYS A 1 100 ? -1.079 7.163 8.120 1.00 97.69 100 LYS A O 1
ATOM 796 N N . ALA A 1 101 ? -1.303 8.858 6.669 1.00 97.31 101 ALA A N 1
ATOM 797 C CA . ALA A 1 101 ? -2.299 9.589 7.453 1.00 97.31 101 ALA A CA 1
ATOM 798 C C . ALA A 1 101 ? -3.672 8.893 7.500 1.00 97.31 101 ALA A C 1
ATOM 800 O O . ALA A 1 101 ? -4.436 9.110 8.438 1.00 97.31 101 ALA A O 1
ATOM 801 N N . LYS A 1 102 ? -3.995 8.076 6.491 1.00 95.06 102 LYS A N 1
ATOM 802 C CA . LYS A 1 102 ? -5.252 7.313 6.407 1.00 95.06 102 LYS A CA 1
ATOM 803 C C . LYS A 1 102 ? -5.157 5.915 7.016 1.00 95.06 102 LYS A C 1
ATOM 805 O O . LYS A 1 102 ? -6.191 5.324 7.307 1.00 95.06 102 LYS A O 1
ATOM 810 N N . THR A 1 103 ? -3.945 5.393 7.181 1.00 96.06 103 THR A N 1
ATOM 811 C CA . THR A 1 103 ? -3.707 4.054 7.724 1.00 96.06 103 THR A CA 1
ATOM 812 C C . THR A 1 103 ? -3.868 4.074 9.240 1.00 96.06 103 THR A C 1
ATOM 814 O O . THR A 1 103 ? -3.177 4.810 9.943 1.00 96.06 103 THR A O 1
ATOM 817 N N . THR A 1 104 ? -4.775 3.247 9.749 1.00 95.25 104 THR A N 1
ATOM 818 C CA . THR A 1 104 ? -5.030 3.046 11.178 1.00 95.25 104 THR A CA 1
ATOM 819 C C . THR A 1 104 ? -4.801 1.580 11.556 1.00 95.25 104 THR A C 1
ATOM 821 O O . THR A 1 104 ? -4.508 0.733 10.708 1.00 95.25 104 THR A O 1
ATOM 824 N N . ALA A 1 105 ? -4.932 1.256 12.846 1.00 93.50 105 ALA A N 1
ATOM 825 C CA . ALA A 1 105 ? -4.842 -0.130 13.309 1.00 93.50 105 ALA A CA 1
ATOM 826 C C . ALA A 1 105 ? -5.881 -1.044 12.628 1.00 93.50 105 ALA A C 1
ATOM 828 O O . ALA A 1 105 ? -5.555 -2.185 12.304 1.00 93.50 105 ALA A O 1
ATOM 829 N N . ASP A 1 106 ? -7.071 -0.508 12.340 1.00 93.75 106 ASP A N 1
ATOM 830 C CA . ASP A 1 106 ? -8.193 -1.233 11.731 1.00 93.75 106 ASP A CA 1
ATOM 831 C C . ASP A 1 106 ? -8.144 -1.264 10.195 1.00 93.75 106 ASP A C 1
ATOM 833 O O . ASP A 1 106 ? -8.982 -1.911 9.567 1.00 93.75 106 ASP A O 1
ATOM 837 N N . SER A 1 107 ? -7.182 -0.571 9.574 1.00 96.12 107 SER A N 1
ATOM 838 C CA . SER A 1 107 ? -7.025 -0.596 8.119 1.00 96.12 107 SER A CA 1
ATOM 839 C C . SER A 1 107 ? -6.702 -1.997 7.605 1.00 96.12 107 SER A C 1
ATOM 841 O O . SER A 1 107 ? -6.082 -2.803 8.305 1.00 96.12 107 SER A O 1
ATOM 843 N N . SER A 1 108 ? -7.067 -2.289 6.360 1.00 96.31 108 SER A N 1
ATOM 844 C CA . SER A 1 108 ? -6.785 -3.595 5.761 1.00 96.31 108 SER A CA 1
ATOM 845 C C . SER A 1 108 ? -5.285 -3.879 5.612 1.00 96.31 108 SER A C 1
ATOM 847 O O . SER A 1 108 ? -4.440 -2.980 5.575 1.00 96.31 108 SER A O 1
ATOM 849 N N . ALA A 1 109 ? -4.952 -5.162 5.441 1.00 96.62 109 ALA A N 1
ATOM 850 C CA . ALA A 1 109 ? -3.603 -5.585 5.071 1.00 96.62 109 ALA A CA 1
ATOM 851 C C . ALA A 1 109 ? -3.125 -4.950 3.747 1.00 96.62 109 ALA A C 1
ATOM 853 O O . ALA A 1 109 ? -1.926 -4.770 3.564 1.00 96.62 109 ALA A O 1
ATOM 854 N N . VAL A 1 110 ? -4.041 -4.557 2.847 1.00 95.75 110 VAL A N 1
ATOM 855 C CA . VAL A 1 110 ? -3.709 -3.890 1.573 1.00 95.75 110 VAL A CA 1
ATOM 856 C C . VAL A 1 110 ? -3.107 -2.504 1.808 1.00 95.75 110 VAL A C 1
ATOM 858 O O . VAL A 1 110 ? -2.127 -2.145 1.153 1.00 95.75 110 VAL A O 1
ATOM 861 N N . PHE A 1 111 ? -3.660 -1.729 2.747 1.00 97.06 111 PHE A N 1
ATOM 862 C CA . PHE A 1 111 ? -3.119 -0.417 3.118 1.00 97.06 111 PHE A CA 1
ATOM 863 C C . PHE A 1 111 ? -1.709 -0.551 3.687 1.00 97.06 111 PHE A C 1
ATOM 865 O O . PHE A 1 111 ? -0.789 0.109 3.201 1.00 97.06 111 PHE A O 1
ATOM 872 N N . ASP A 1 112 ? -1.527 -1.459 4.647 1.00 97.69 112 ASP A N 1
ATOM 873 C CA . ASP A 1 112 ? -0.230 -1.718 5.274 1.00 97.69 112 ASP A CA 1
ATOM 874 C C . ASP A 1 112 ? 0.804 -2.203 4.247 1.00 97.69 112 ASP A C 1
ATOM 876 O O . ASP A 1 112 ? 1.925 -1.695 4.192 1.00 97.69 112 ASP A O 1
ATOM 880 N N . PHE A 1 113 ? 0.419 -3.139 3.376 1.00 96.94 113 PHE A N 1
ATOM 881 C CA . PHE A 1 113 ? 1.299 -3.677 2.342 1.00 96.94 113 PHE A CA 1
ATOM 882 C C . PHE A 1 113 ? 1.734 -2.598 1.348 1.00 96.94 113 PHE A C 1
ATOM 884 O O . PHE A 1 113 ? 2.914 -2.486 1.005 1.00 96.94 113 PHE A O 1
ATOM 891 N N . THR A 1 114 ? 0.788 -1.769 0.907 1.00 96.00 114 THR A N 1
ATOM 892 C CA . THR A 1 114 ? 1.055 -0.683 -0.041 1.00 96.00 114 THR A CA 1
ATOM 893 C C . THR A 1 114 ? 1.949 0.376 0.598 1.00 96.00 114 THR A C 1
ATOM 895 O O . THR A 1 114 ? 2.924 0.810 -0.014 1.00 96.00 114 THR A O 1
ATOM 898 N N . LEU A 1 115 ? 1.684 0.745 1.855 1.00 97.62 115 LEU A N 1
ATOM 899 C CA . LEU A 1 115 ? 2.493 1.712 2.590 1.00 97.62 115 LEU A CA 1
ATOM 900 C C . LEU A 1 115 ? 3.919 1.204 2.816 1.00 97.62 115 LEU A C 1
ATOM 902 O O . LEU A 1 115 ? 4.875 1.958 2.630 1.00 97.62 115 LEU A O 1
ATOM 906 N N . GLY A 1 116 ? 4.072 -0.078 3.152 1.00 97.75 116 GLY A N 1
ATOM 907 C CA . GLY A 1 116 ? 5.374 -0.726 3.272 1.00 97.75 116 GLY A CA 1
ATOM 908 C C . GLY A 1 116 ? 6.133 -0.778 1.945 1.00 97.75 116 GLY A C 1
ATOM 909 O O . GLY A 1 116 ? 7.319 -0.447 1.900 1.00 97.75 116 GLY A O 1
ATOM 910 N N . SER A 1 117 ? 5.441 -1.100 0.852 1.00 97.06 117 SER A N 1
ATOM 911 C CA . SER A 1 117 ? 6.014 -1.134 -0.499 1.00 97.06 117 SER A CA 1
ATOM 912 C C . SER A 1 117 ? 6.503 0.244 -0.954 1.00 97.06 117 SER A C 1
ATOM 914 O O . SER A 1 117 ? 7.631 0.377 -1.429 1.00 97.06 117 SER A O 1
ATOM 916 N N . ILE A 1 118 ? 5.701 1.292 -0.744 1.00 97.31 118 ILE A N 1
ATOM 917 C CA . ILE A 1 118 ? 6.095 2.673 -1.048 1.00 97.31 118 ILE A CA 1
ATOM 918 C C . ILE A 1 118 ? 7.265 3.109 -0.153 1.00 97.31 118 ILE A C 1
ATOM 920 O O . ILE A 1 118 ? 8.231 3.696 -0.638 1.00 97.31 118 ILE A O 1
ATOM 924 N N . ALA A 1 119 ? 7.237 2.793 1.147 1.00 98.19 119 ALA A N 1
ATOM 925 C CA . ALA A 1 119 ? 8.342 3.112 2.054 1.00 98.19 119 ALA A CA 1
ATOM 926 C C . ALA A 1 119 ? 9.664 2.479 1.590 1.00 98.19 119 ALA A C 1
ATOM 928 O O . ALA A 1 119 ? 10.713 3.123 1.643 1.00 98.19 119 ALA A O 1
ATOM 929 N N . TYR A 1 120 ? 9.614 1.239 1.098 1.00 97.69 120 TYR A N 1
ATOM 930 C CA . TYR A 1 120 ? 10.777 0.560 0.536 1.00 97.69 120 TYR A CA 1
ATOM 931 C C . TYR A 1 120 ? 11.319 1.293 -0.699 1.00 97.69 120 TYR A C 1
ATOM 933 O O . TYR A 1 120 ? 12.513 1.589 -0.754 1.00 97.69 120 TYR A O 1
ATOM 941 N N . GLN A 1 121 ? 10.445 1.676 -1.638 1.00 95.19 121 GLN A N 1
ATOM 942 C CA . GLN A 1 121 ? 10.817 2.459 -2.829 1.00 95.19 121 GLN A CA 1
ATOM 943 C C . GLN A 1 121 ? 11.467 3.804 -2.470 1.00 95.19 121 GLN A C 1
ATOM 945 O O . GLN A 1 121 ? 12.388 4.253 -3.147 1.00 95.19 121 GLN A O 1
ATOM 950 N N . LEU A 1 122 ? 11.032 4.426 -1.372 1.00 97.44 122 LEU A N 1
ATOM 951 C CA . LEU A 1 122 ? 11.576 5.685 -0.855 1.00 97.44 122 LEU A CA 1
ATOM 952 C C . LEU A 1 122 ? 12.849 5.514 -0.008 1.00 97.44 122 LEU A C 1
ATOM 954 O O . LEU A 1 122 ? 13.265 6.460 0.664 1.00 97.44 122 LEU A O 1
ATOM 958 N N . ASN A 1 123 ? 13.466 4.329 -0.016 1.00 97.75 123 ASN A N 1
ATOM 959 C CA . ASN A 1 123 ? 14.660 3.995 0.761 1.00 97.75 123 ASN A CA 1
ATOM 960 C C . ASN A 1 123 ? 14.469 4.192 2.282 1.00 97.75 123 ASN A C 1
ATOM 962 O O . ASN A 1 123 ? 15.353 4.682 2.988 1.00 97.75 123 ASN A O 1
ATOM 966 N N . ARG A 1 124 ? 13.293 3.804 2.799 1.00 97.69 124 ARG A N 1
ATOM 967 C CA . ARG A 1 124 ? 12.934 3.824 4.231 1.00 97.69 124 ARG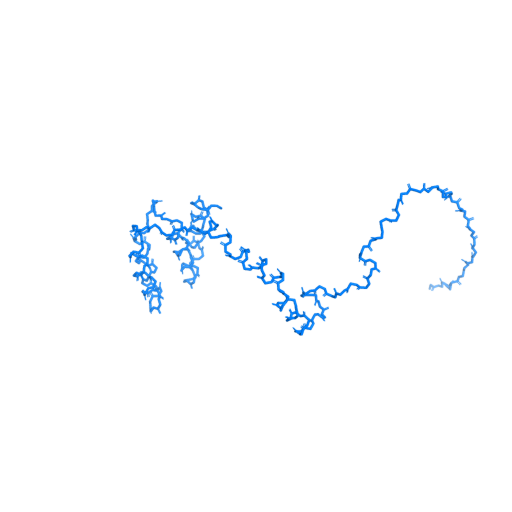 A CA 1
ATOM 968 C C . ARG A 1 124 ? 12.744 2.397 4.766 1.00 97.69 124 ARG A C 1
ATOM 970 O O . ARG A 1 124 ? 11.635 2.032 5.160 1.00 97.69 124 ARG A O 1
ATOM 977 N N . PRO A 1 125 ? 13.804 1.570 4.821 1.00 96.44 125 PRO A N 1
ATOM 978 C CA . PRO A 1 125 ? 13.684 0.133 5.085 1.00 96.44 125 PRO A CA 1
ATOM 979 C C . PRO A 1 125 ? 13.091 -0.193 6.462 1.00 96.44 125 PRO A C 1
ATOM 981 O O . PRO A 1 125 ? 12.313 -1.132 6.591 1.00 96.44 125 PRO A O 1
ATOM 984 N N . ASN A 1 126 ? 13.386 0.616 7.483 1.00 97.88 126 ASN A N 1
ATOM 985 C CA . ASN A 1 126 ? 12.843 0.410 8.829 1.00 97.88 126 ASN A CA 1
ATOM 986 C C . ASN A 1 126 ? 11.334 0.689 8.910 1.00 97.88 126 ASN A C 1
ATOM 988 O O . ASN A 1 126 ? 10.640 0.066 9.707 1.00 97.88 126 ASN A O 1
ATOM 992 N N . GLU A 1 127 ? 10.823 1.648 8.131 1.00 97.50 127 GLU A N 1
ATOM 993 C CA . GLU A 1 127 ? 9.378 1.896 8.039 1.00 97.50 127 GLU A CA 1
ATOM 994 C C . GLU A 1 127 ? 8.721 0.805 7.186 1.00 97.50 127 GLU A C 1
ATOM 996 O O . GLU A 1 127 ? 7.699 0.256 7.589 1.00 97.50 127 GLU A O 1
ATOM 1001 N N . ALA A 1 128 ? 9.354 0.423 6.073 1.00 98.38 128 ALA A N 1
ATOM 1002 C CA . ALA A 1 128 ? 8.887 -0.657 5.211 1.00 98.38 128 ALA A CA 1
ATOM 1003 C C . ALA A 1 128 ? 8.684 -1.968 5.980 1.00 98.38 128 ALA A C 1
ATOM 1005 O O . ALA A 1 128 ? 7.593 -2.528 5.936 1.00 98.38 128 ALA A O 1
ATOM 1006 N N . ALA A 1 129 ? 9.694 -2.412 6.737 1.00 98.31 129 ALA A N 1
ATOM 1007 C CA . ALA A 1 129 ? 9.624 -3.638 7.528 1.00 98.31 129 ALA A CA 1
ATOM 1008 C C . ALA A 1 129 ? 8.426 -3.630 8.489 1.00 98.31 129 ALA A C 1
ATOM 1010 O O . ALA A 1 129 ? 7.631 -4.562 8.484 1.00 98.31 129 ALA A O 1
ATOM 1011 N N . LYS A 1 130 ? 8.225 -2.534 9.234 1.00 97.81 130 LYS A N 1
ATOM 1012 C CA . LYS A 1 130 ? 7.104 -2.404 10.181 1.00 97.81 130 LYS A CA 1
ATOM 1013 C C . LYS A 1 130 ? 5.743 -2.583 9.510 1.00 97.81 130 LYS A C 1
ATOM 1015 O O . LYS A 1 130 ? 4.881 -3.277 10.047 1.00 97.81 130 LYS A O 1
ATOM 1020 N N . TYR A 1 131 ? 5.535 -1.943 8.362 1.00 98.06 131 TYR A N 1
ATOM 1021 C CA . TYR A 1 131 ? 4.254 -2.006 7.661 1.00 98.06 131 TYR A CA 1
ATOM 1022 C C . TYR A 1 131 ? 4.047 -3.345 6.950 1.00 98.06 131 TYR A C 1
ATOM 1024 O O . TYR A 1 131 ? 2.954 -3.898 7.015 1.00 98.06 131 TYR A O 1
ATOM 1032 N N . LEU A 1 132 ? 5.093 -3.921 6.355 1.00 97.50 132 LEU A N 1
ATOM 1033 C CA . LEU A 1 132 ? 5.012 -5.244 5.731 1.00 97.50 132 LEU A CA 1
ATOM 1034 C C . LEU A 1 132 ? 4.754 -6.345 6.770 1.00 97.50 132 LEU A C 1
ATOM 1036 O O . LEU A 1 132 ? 3.889 -7.187 6.559 1.00 97.50 132 LEU A O 1
ATOM 1040 N N . GLU A 1 133 ? 5.405 -6.291 7.933 1.00 97.56 133 GLU A N 1
ATOM 1041 C CA . GLU A 1 133 ? 5.113 -7.196 9.053 1.00 97.56 133 GLU A CA 1
ATOM 1042 C C . GLU A 1 133 ? 3.676 -7.037 9.568 1.00 97.56 133 GLU A C 1
ATOM 1044 O O . GLU A 1 133 ? 3.036 -8.013 9.961 1.00 97.56 133 GLU A O 1
ATOM 1049 N N . SER A 1 134 ? 3.150 -5.807 9.593 1.00 97.25 134 SER A N 1
ATOM 1050 C CA . SER A 1 134 ? 1.748 -5.556 9.942 1.00 97.25 134 SER A CA 1
ATOM 1051 C C . SER A 1 134 ? 0.798 -6.185 8.921 1.00 97.25 134 SER A C 1
ATOM 1053 O O . SER A 1 134 ? -0.138 -6.881 9.315 1.00 97.25 134 SER A O 1
ATOM 1055 N N . ALA A 1 135 ? 1.088 -6.034 7.627 1.00 96.75 135 ALA A N 1
ATOM 1056 C CA . ALA A 1 135 ? 0.310 -6.641 6.554 1.00 96.75 135 ALA A CA 1
ATOM 1057 C C . ALA A 1 135 ? 0.273 -8.172 6.672 1.00 96.75 135 ALA A C 1
ATOM 1059 O O . ALA A 1 135 ? -0.813 -8.743 6.680 1.00 96.75 135 ALA A O 1
ATOM 1060 N N . THR A 1 136 ? 1.427 -8.824 6.867 1.00 95.38 136 THR A N 1
ATOM 1061 C CA . THR A 1 136 ? 1.513 -10.284 7.062 1.00 95.38 136 THR A CA 1
ATOM 1062 C C . THR A 1 136 ? 0.792 -10.744 8.327 1.00 95.38 136 THR A C 1
ATOM 1064 O O . THR A 1 136 ? 0.204 -11.813 8.364 1.00 95.38 136 THR A O 1
ATOM 1067 N N . ARG A 1 137 ? 0.781 -9.941 9.394 1.00 95.44 137 ARG A N 1
ATOM 1068 C CA . ARG A 1 137 ? 0.025 -10.289 10.607 1.00 95.44 137 ARG A CA 1
ATOM 1069 C C . ARG A 1 137 ? -1.486 -10.203 10.396 1.00 95.44 137 ARG A C 1
ATOM 1071 O O . ARG A 1 137 ? -2.221 -11.006 10.963 1.00 95.44 137 ARG A O 1
ATOM 1078 N N . LYS A 1 138 ? -1.946 -9.213 9.625 1.00 94.81 138 LYS A N 1
ATOM 1079 C CA . LYS A 1 138 ? -3.362 -9.037 9.265 1.00 94.81 138 LYS A CA 1
ATOM 1080 C C . LYS A 1 138 ? -3.822 -10.077 8.239 1.00 94.81 138 LYS A C 1
ATOM 1082 O O . LYS A 1 138 ? -5.002 -10.415 8.219 1.00 94.81 138 LYS A O 1
ATOM 1087 N N . PHE A 1 139 ? -2.906 -10.558 7.403 1.00 93.38 139 PHE A N 1
ATOM 1088 C CA . PHE A 1 139 ? -3.154 -11.544 6.360 1.00 93.38 139 PHE A CA 1
ATOM 1089 C C . PHE A 1 139 ? -1.918 -12.461 6.192 1.00 93.38 139 PHE A C 1
ATOM 1091 O O . PHE A 1 139 ? -0.995 -12.089 5.461 1.00 93.38 139 PHE A O 1
ATOM 1098 N N . PRO A 1 140 ? -1.857 -13.585 6.934 1.00 86.88 140 PRO A N 1
ATOM 1099 C CA . PRO A 1 140 ? -0.706 -14.493 6.963 1.00 86.88 140 PRO A CA 1
ATOM 1100 C C . PRO A 1 140 ? -0.648 -15.482 5.796 1.00 86.88 140 PRO A C 1
ATOM 1102 O O . PRO A 1 140 ? -1.721 -15.854 5.271 1.00 86.88 140 PRO A O 1
#

Radius of gyration: 30.08 Å; chains: 1; bounding box: 80×76×41 Å

pLDDT: mean 77.45, std 22.8, range [26.66, 98.38]